Protein AF-A0AAU5GW10-F1 (afdb_monomer_lite)

Secondary structure (DSSP, 8-state):
-EEEE--TTSPPEEEETTT----HHHHHHHHHHHSS-HHHHT-HIIIIIS--HHHHHHHHHHHHHTT-TT--GGG----GGGEEEEB-HHHHHHHHHHHHHHHHTTSS-HHHHHHHHHHHHHHB-HHHHHHHHHHHT-TTS-SSSSSSS------------PPPP------------------

Foldseek 3Di:
DKKWFAPPPDDIDIDDPVPDDDDPVLQVVLCVQLVDHSCLLPDCCDCQPVNDVSSQLSVVQRVVCVVVVPDDSVNSDGDSVRIADADALVVLVVQLVVLVVCCVVVVDDPVRSVVSNVVNVVRHDVVRVVVVVCVVVDDPPPPPDPPDDDDDDDDDDDDDDDDDDDDDDDDDDDDDDDDDDDD

pLDDT: mean 82.42, std 19.94, range [34.09, 97.56]

Structure (mmCIF, N/CA/C/O backbone):
data_AF-A0AAU5GW10-F1
#
_entry.id   AF-A0AAU5GW10-F1
#
loop_
_atom_site.group_PDB
_atom_site.id
_atom_site.type_symbol
_atom_site.label_atom_id
_atom_site.label_alt_id
_atom_site.label_comp_id
_atom_site.label_asym_id
_atom_site.label_entity_id
_atom_site.label_seq_id
_atom_site.pdbx_PDB_ins_code
_atom_site.Cartn_x
_atom_site.Cartn_y
_atom_site.Cartn_z
_atom_site.occupancy
_atom_site.B_iso_or_equiv
_atom_site.auth_seq_id
_atom_site.auth_comp_id
_atom_site.auth_asym_id
_atom_site.auth_atom_id
_atom_site.pdbx_PDB_model_num
ATOM 1 N N . MET A 1 1 ? 2.078 4.389 -1.774 1.00 94.38 1 MET A N 1
ATOM 2 C CA . MET A 1 1 ? 0.849 3.643 -2.144 1.00 94.38 1 MET A CA 1
ATOM 3 C C . MET A 1 1 ? -0.378 4.394 -1.661 1.00 94.38 1 MET A C 1
ATOM 5 O O . MET A 1 1 ? -0.292 5.083 -0.650 1.00 94.38 1 MET A O 1
ATOM 9 N N . ILE A 1 2 ? -1.517 4.213 -2.325 1.00 96.06 2 ILE A N 1
ATOM 10 C CA . ILE A 1 2 ? -2.797 4.825 -1.961 1.00 96.06 2 ILE A CA 1
ATOM 11 C C . ILE A 1 2 ? -3.750 3.750 -1.439 1.00 96.06 2 ILE A C 1
ATOM 13 O O . ILE A 1 2 ? -4.024 2.786 -2.149 1.00 96.06 2 ILE A O 1
ATOM 17 N N . PHE A 1 3 ? -4.282 3.929 -0.229 1.00 96.44 3 PHE A N 1
ATOM 18 C CA . PHE A 1 3 ? -5.307 3.063 0.358 1.00 96.44 3 PHE A CA 1
ATOM 19 C C . PHE A 1 3 ? -6.668 3.761 0.302 1.00 96.44 3 PHE A C 1
ATOM 21 O O . PHE A 1 3 ? -6.790 4.903 0.745 1.00 96.44 3 PHE A O 1
ATOM 28 N N . THR A 1 4 ? -7.691 3.075 -0.202 1.00 96.62 4 THR A N 1
ATOM 29 C CA . THR A 1 4 ? -9.070 3.574 -0.273 1.00 96.62 4 THR A CA 1
ATOM 30 C C . THR A 1 4 ? -10.010 2.621 0.461 1.00 96.62 4 THR A C 1
ATOM 32 O O . THR A 1 4 ? -9.952 1.410 0.261 1.00 96.62 4 THR A O 1
ATOM 35 N N . TYR A 1 5 ? -10.878 3.175 1.307 1.00 96.81 5 TYR A N 1
ATOM 36 C CA . TYR A 1 5 ? -11.933 2.449 2.006 1.00 96.81 5 TYR A CA 1
ATOM 37 C C . TYR A 1 5 ? -13.304 3.044 1.684 1.00 96.81 5 TYR A C 1
ATOM 39 O O . TYR A 1 5 ? -13.579 4.200 2.010 1.00 96.81 5 TYR A O 1
ATOM 47 N N . SER A 1 6 ? -14.174 2.251 1.067 1.00 95.50 6 SER A N 1
ATOM 48 C CA . SER A 1 6 ? -15.499 2.670 0.598 1.00 95.50 6 SER A CA 1
ATOM 49 C C . SER A 1 6 ? -16.600 1.886 1.300 1.00 95.50 6 SER A C 1
ATOM 51 O O . SER A 1 6 ? -17.229 1.011 0.710 1.00 95.50 6 SER A O 1
ATOM 53 N N . ARG A 1 7 ? -16.840 2.206 2.575 1.00 93.25 7 ARG A N 1
ATOM 54 C CA . ARG A 1 7 ? -17.941 1.613 3.342 1.00 93.25 7 ARG A CA 1
ATOM 55 C C . ARG A 1 7 ? -19.283 1.926 2.681 1.00 93.25 7 ARG A C 1
ATOM 57 O O . ARG A 1 7 ? -19.555 3.081 2.354 1.00 93.25 7 ARG A O 1
ATOM 64 N N . GLN A 1 8 ? -20.152 0.924 2.559 1.00 89.94 8 GLN A N 1
ATOM 65 C CA . GLN A 1 8 ? -21.481 1.120 1.977 1.00 89.94 8 GLN A CA 1
ATOM 66 C C . GLN A 1 8 ? -22.250 2.278 2.648 1.00 89.94 8 GLN A C 1
ATOM 68 O O . GLN A 1 8 ? -22.439 2.299 3.866 1.00 89.94 8 GLN A O 1
ATOM 73 N N . GLY A 1 9 ? -22.712 3.233 1.834 1.00 88.44 9 GLY A N 1
ATOM 74 C CA . GLY A 1 9 ? -23.513 4.376 2.286 1.00 88.44 9 GLY A CA 1
ATOM 75 C C . GLY A 1 9 ? -22.724 5.509 2.954 1.00 88.44 9 GLY A C 1
ATOM 76 O O . GLY A 1 9 ? -23.345 6.429 3.480 1.00 88.44 9 GLY A O 1
ATOM 77 N N . ALA A 1 10 ? -21.390 5.460 2.939 1.00 91.62 10 ALA A N 1
ATOM 78 C CA . ALA A 1 10 ? -20.523 6.534 3.416 1.00 91.62 10 ALA A CA 1
ATOM 79 C C . ALA A 1 10 ? -19.595 7.035 2.301 1.00 91.62 10 ALA A C 1
ATOM 81 O O . ALA A 1 10 ? -19.317 6.320 1.338 1.00 91.62 10 ALA A O 1
ATOM 82 N N . GLU A 1 11 ? -19.096 8.262 2.456 1.00 92.94 11 GLU A N 1
ATOM 83 C CA . GLU A 1 11 ? -18.082 8.810 1.554 1.00 92.94 11 GLU A CA 1
ATOM 84 C C . GLU A 1 11 ? -16.779 7.994 1.631 1.00 92.94 11 GLU A C 1
ATOM 86 O O . GLU A 1 11 ? -16.334 7.659 2.740 1.00 92.94 11 GLU A O 1
ATOM 91 N N . PRO A 1 12 ? -16.147 7.673 0.484 1.00 94.88 12 PRO A N 1
ATOM 92 C CA . PRO A 1 12 ? -14.868 6.983 0.454 1.00 94.88 12 PRO A CA 1
ATOM 93 C C . PRO A 1 12 ? -13.791 7.738 1.231 1.00 94.88 12 PRO A C 1
ATOM 95 O O . PRO A 1 12 ? -13.564 8.930 1.032 1.00 94.88 12 PRO A O 1
ATOM 98 N N . GLN A 1 13 ? -13.076 7.015 2.083 1.00 96.19 13 GLN A N 1
ATOM 99 C CA . GLN A 1 13 ? -11.904 7.532 2.774 1.00 96.19 13 GLN A CA 1
ATOM 100 C C . GLN A 1 13 ? -10.648 7.096 2.035 1.00 96.19 13 GLN A C 1
ATOM 102 O O . GLN A 1 13 ? -10.548 5.958 1.574 1.00 96.19 13 GLN A O 1
ATOM 107 N N . ARG A 1 14 ? -9.687 8.007 1.915 1.00 95.56 14 ARG A N 1
ATOM 108 C CA . ARG A 1 14 ? -8.488 7.811 1.109 1.00 95.56 14 ARG A CA 1
ATOM 109 C C . ARG A 1 14 ? -7.261 8.307 1.855 1.00 95.56 14 ARG A C 1
ATOM 111 O O . ARG A 1 14 ? -7.275 9.407 2.399 1.00 95.56 14 ARG A O 1
ATOM 118 N N . TRP A 1 15 ? -6.195 7.513 1.826 1.00 96.31 15 TRP A N 1
ATOM 119 C CA . TRP A 1 15 ? -4.928 7.823 2.483 1.00 96.31 15 TRP A CA 1
ATOM 120 C C . TRP A 1 15 ? -3.743 7.549 1.561 1.00 96.31 15 TRP A C 1
ATOM 122 O O . TRP A 1 15 ? -3.676 6.491 0.931 1.00 96.31 15 TRP A O 1
ATOM 132 N N . ASP A 1 16 ? -2.779 8.469 1.533 1.00 94.94 16 ASP A N 1
ATOM 133 C CA . ASP A 1 16 ? -1.444 8.194 1.004 1.00 94.94 16 ASP A CA 1
ATOM 134 C C . ASP A 1 16 ? -0.580 7.583 2.112 1.00 94.94 16 ASP A C 1
ATOM 136 O O . ASP A 1 16 ? -0.214 8.246 3.085 1.00 94.94 16 ASP A O 1
ATOM 140 N N . LEU A 1 17 ? -0.246 6.299 1.974 1.00 94.19 17 LEU A N 1
ATOM 141 C CA . LEU A 1 17 ? 0.511 5.557 2.983 1.00 94.19 17 LEU A CA 1
ATOM 142 C C . LEU A 1 17 ? 1.950 6.069 3.155 1.00 94.19 17 LEU A C 1
ATOM 144 O O . LEU A 1 17 ? 2.566 5.771 4.175 1.00 94.19 17 LEU A O 1
ATOM 148 N N . SER A 1 18 ? 2.485 6.844 2.205 1.00 90.38 18 SER A N 1
ATOM 149 C CA . SER A 1 18 ? 3.806 7.475 2.338 1.00 90.38 18 SER A CA 1
ATOM 150 C C . SER A 1 18 ? 3.803 8.676 3.296 1.00 90.38 18 SER A C 1
ATOM 152 O O . SER A 1 18 ? 4.829 9.018 3.894 1.00 90.38 18 SER A O 1
ATOM 154 N N . GLU A 1 19 ? 2.636 9.285 3.508 1.00 92.12 19 GLU A N 1
ATOM 155 C CA . GLU A 1 19 ? 2.456 10.417 4.417 1.00 92.12 19 GLU A CA 1
ATOM 156 C C . GLU A 1 19 ? 2.066 9.968 5.831 1.00 92.12 19 GLU A C 1
ATOM 158 O O . GLU A 1 19 ? 2.293 10.685 6.810 1.00 92.12 19 GLU A O 1
ATOM 163 N N . VAL A 1 20 ? 1.538 8.750 5.968 1.00 93.00 20 VAL A N 1
ATOM 164 C CA . VAL A 1 20 ? 1.143 8.193 7.263 1.00 93.00 20 VAL A CA 1
ATOM 165 C C . VAL A 1 20 ? 2.375 7.920 8.130 1.00 93.00 20 VAL A C 1
ATOM 167 O O . VAL A 1 20 ? 3.399 7.399 7.690 1.00 93.00 20 VAL A O 1
ATOM 170 N N . ARG A 1 21 ? 2.276 8.285 9.410 1.00 92.94 21 ARG A N 1
ATOM 171 C CA . ARG A 1 21 ? 3.242 7.911 10.447 1.00 92.94 21 ARG A CA 1
ATOM 172 C C . ARG A 1 21 ? 2.622 6.822 11.309 1.00 92.94 21 ARG A C 1
ATOM 174 O O . ARG A 1 21 ? 1.663 7.091 12.032 1.00 92.94 21 ARG A O 1
ATOM 181 N N . PHE A 1 22 ? 3.170 5.618 11.195 1.00 94.44 22 PHE A N 1
ATOM 182 C CA . PHE A 1 22 ? 2.759 4.447 11.961 1.00 94.44 22 PHE A CA 1
ATOM 183 C C . PHE A 1 22 ? 3.527 4.382 13.278 1.00 94.44 22 PHE A C 1
ATOM 185 O O . PHE A 1 22 ? 4.741 4.596 13.305 1.00 94.44 22 PHE A O 1
ATOM 192 N N . LEU A 1 23 ? 2.821 4.099 14.369 1.00 95.06 23 LEU A N 1
ATOM 193 C CA . LEU A 1 23 ? 3.443 3.886 15.672 1.00 95.06 23 LEU A CA 1
ATOM 194 C C . LEU A 1 23 ? 3.969 2.449 15.774 1.00 95.06 23 LEU A C 1
ATOM 196 O O . LEU A 1 23 ? 3.378 1.520 15.226 1.00 95.06 23 LEU A O 1
ATOM 200 N N . SER A 1 24 ? 5.046 2.237 16.535 1.00 96.56 24 SER A N 1
ATOM 201 C CA . SER A 1 24 ? 5.601 0.891 16.751 1.00 96.56 24 SER A CA 1
ATOM 202 C C . SER A 1 24 ? 4.579 -0.069 17.366 1.00 96.56 24 SER A C 1
ATOM 204 O O . SER A 1 24 ? 4.447 -1.203 16.926 1.00 96.56 24 SER A O 1
ATOM 206 N N . SER A 1 25 ? 3.780 0.409 18.322 1.00 94.88 25 SER A N 1
ATOM 207 C CA . SER A 1 25 ? 2.732 -0.390 18.965 1.00 94.88 25 SER A CA 1
ATOM 208 C C . SER A 1 25 ? 1.601 -0.795 18.014 1.00 94.88 25 SER A C 1
ATOM 210 O O . SER A 1 25 ? 0.946 -1.815 18.229 1.00 94.88 25 SER A O 1
ATOM 212 N N . GLU A 1 26 ? 1.358 -0.010 16.965 1.00 94.69 26 GLU A N 1
ATOM 213 C CA . GLU A 1 26 ? 0.398 -0.341 15.912 1.00 94.69 26 GLU A CA 1
ATOM 214 C C . GLU A 1 26 ? 0.967 -1.418 14.990 1.00 94.69 26 GLU A C 1
ATOM 216 O O . GLU A 1 26 ? 0.281 -2.404 14.718 1.00 94.69 26 GLU A O 1
ATOM 221 N N . ALA A 1 27 ? 2.228 -1.257 14.582 1.00 95.44 27 ALA A N 1
ATOM 222 C CA . ALA A 1 27 ? 2.946 -2.238 13.780 1.00 95.44 27 ALA A CA 1
ATOM 223 C C . ALA A 1 27 ? 2.979 -3.608 14.475 1.00 95.44 27 ALA A C 1
ATOM 225 O O . ALA A 1 27 ? 2.460 -4.578 13.927 1.00 95.44 27 ALA A O 1
ATOM 226 N N . GLU A 1 28 ? 3.443 -3.669 15.726 1.00 96.38 28 GLU A N 1
ATOM 227 C CA . GLU A 1 28 ? 3.509 -4.909 16.515 1.00 96.38 28 GLU A CA 1
ATOM 228 C C . GLU A 1 28 ? 2.137 -5.581 16.698 1.00 96.38 28 GLU A C 1
ATOM 230 O O . GLU A 1 28 ? 2.022 -6.807 16.789 1.00 96.38 28 GLU A O 1
ATOM 235 N N . ALA A 1 29 ? 1.064 -4.791 16.814 1.00 94.00 29 ALA A N 1
ATOM 236 C CA . ALA A 1 29 ? -0.290 -5.326 16.923 1.00 94.00 29 ALA A CA 1
ATOM 237 C C . ALA A 1 29 ? -0.735 -5.997 15.617 1.00 94.00 29 ALA A C 1
ATOM 239 O O . ALA A 1 29 ? -1.343 -7.072 15.657 1.00 94.00 29 ALA A O 1
ATOM 240 N N . VAL A 1 30 ? -0.415 -5.388 14.473 1.00 95.38 30 VAL A N 1
ATOM 241 C CA . VAL A 1 30 ? -0.715 -5.958 13.159 1.00 95.38 30 VAL A CA 1
ATOM 242 C C . VAL A 1 30 ? 0.134 -7.196 12.903 1.00 95.38 30 VAL A C 1
ATOM 244 O O . VAL A 1 30 ? -0.454 -8.223 12.587 1.00 95.38 30 VAL A O 1
ATOM 247 N N . GLU A 1 31 ? 1.448 -7.157 13.132 1.00 96.62 31 GLU A N 1
ATOM 248 C CA . GLU A 1 31 ? 2.347 -8.310 12.943 1.00 96.62 31 GLU A CA 1
ATOM 249 C C . GLU A 1 31 ? 1.866 -9.545 13.712 1.00 96.62 31 GLU A C 1
ATOM 251 O O . GLU A 1 31 ? 1.729 -10.633 13.154 1.00 96.62 31 GLU A O 1
ATOM 256 N N . ARG A 1 32 ? 1.504 -9.373 14.991 1.00 95.44 32 ARG A N 1
ATOM 257 C CA . ARG A 1 32 ? 0.977 -10.468 15.822 1.00 95.44 32 ARG A CA 1
ATOM 258 C C . ARG A 1 32 ? -0.314 -11.067 15.265 1.00 95.44 32 ARG A C 1
ATOM 260 O O . ARG A 1 32 ? -0.596 -12.237 15.504 1.00 95.44 32 ARG A O 1
ATOM 267 N N . THR A 1 33 ? -1.114 -10.263 14.573 1.00 92.69 33 THR A N 1
ATOM 268 C CA . THR A 1 33 ? -2.425 -10.680 14.067 1.00 92.69 33 THR A CA 1
ATOM 269 C C . THR A 1 33 ? -2.343 -11.272 12.662 1.00 92.69 33 THR A C 1
ATOM 271 O O . THR A 1 33 ? -3.086 -12.195 12.340 1.00 92.69 33 THR A O 1
ATOM 274 N N . THR A 1 34 ? -1.454 -10.751 11.818 1.00 91.12 34 THR A N 1
ATOM 275 C CA . THR A 1 34 ? -1.275 -11.200 10.433 1.00 91.12 34 THR A CA 1
ATOM 276 C C . THR A 1 34 ? -0.267 -12.337 10.310 1.00 91.12 34 THR A C 1
ATOM 278 O O . THR A 1 34 ? -0.346 -13.095 9.346 1.00 91.12 34 THR A O 1
ATOM 281 N N . GLY A 1 35 ? 0.669 -12.452 11.257 1.00 93.75 35 GLY A N 1
ATOM 282 C CA . GLY A 1 35 ? 1.822 -13.349 11.173 1.00 93.75 35 GLY A CA 1
ATOM 283 C C . GLY A 1 35 ? 2.888 -12.897 10.170 1.00 93.75 35 GLY A C 1
ATOM 284 O O . GLY A 1 35 ? 3.790 -13.674 9.877 1.00 93.75 35 GLY A O 1
ATOM 285 N N . LEU A 1 36 ? 2.769 -11.680 9.630 1.00 94.50 36 LEU A N 1
ATOM 286 C CA . LEU A 1 36 ? 3.715 -11.078 8.688 1.00 94.50 36 LEU A CA 1
ATOM 287 C C . LEU A 1 36 ? 4.594 -10.068 9.416 1.00 94.50 36 LEU A C 1
ATOM 289 O O . LEU A 1 36 ? 4.108 -9.395 10.326 1.00 94.50 36 LEU A O 1
ATOM 293 N N . GLU A 1 37 ? 5.835 -9.897 8.970 1.00 96.00 37 GLU A N 1
ATOM 294 C CA . GLU A 1 37 ? 6.658 -8.782 9.442 1.00 96.00 37 GLU A CA 1
ATOM 295 C C . GLU A 1 37 ? 6.097 -7.448 8.926 1.00 96.00 37 GLU A C 1
ATOM 297 O O . GLU A 1 37 ? 5.502 -7.360 7.847 1.00 96.00 37 GLU A O 1
ATOM 302 N N . TRP A 1 38 ? 6.300 -6.363 9.671 1.00 94.56 38 TRP A N 1
ATOM 303 C CA . TRP A 1 38 ? 5.732 -5.055 9.350 1.00 94.56 38 TRP A CA 1
ATOM 304 C C . TRP A 1 38 ? 6.181 -4.542 7.978 1.00 94.56 38 TRP A C 1
ATOM 306 O O . TRP A 1 38 ? 5.388 -3.969 7.225 1.00 94.56 38 TRP A O 1
ATOM 316 N N . GLY A 1 39 ? 7.442 -4.803 7.620 1.00 93.38 39 GLY A N 1
ATOM 317 C CA . GLY A 1 39 ? 7.969 -4.498 6.292 1.00 93.38 39 GLY A CA 1
ATOM 318 C C . GLY A 1 39 ? 7.211 -5.224 5.178 1.00 93.38 39 GLY A C 1
ATOM 319 O O . GLY A 1 39 ? 6.952 -4.633 4.132 1.00 93.38 39 GLY A O 1
ATOM 320 N N . GLU A 1 40 ? 6.785 -6.467 5.413 1.00 93.06 40 GLU A N 1
ATOM 321 C CA . GLU A 1 40 ? 5.991 -7.243 4.458 1.00 93.06 40 GLU A CA 1
ATOM 322 C C . GLU A 1 40 ? 4.552 -6.736 4.368 1.00 93.06 40 GLU A C 1
ATOM 324 O O . GLU A 1 40 ? 3.988 -6.702 3.275 1.00 93.06 40 GLU A O 1
ATOM 329 N N . VAL A 1 41 ? 3.960 -6.305 5.488 1.00 92.31 41 VAL A N 1
ATOM 330 C CA . VAL A 1 41 ? 2.611 -5.713 5.524 1.00 92.31 41 VAL A CA 1
ATOM 331 C C . VAL A 1 41 ? 2.539 -4.458 4.658 1.00 92.31 41 VAL A C 1
ATOM 333 O O . VAL A 1 41 ? 1.571 -4.284 3.922 1.00 92.31 41 VAL A O 1
ATOM 336 N N . LEU A 1 42 ? 3.559 -3.598 4.721 1.00 91.75 42 LEU A N 1
ATOM 337 C CA . LEU A 1 42 ? 3.648 -2.376 3.917 1.00 91.75 42 LEU A CA 1
ATOM 338 C C . LEU A 1 42 ? 4.221 -2.601 2.514 1.00 91.75 42 LEU A C 1
ATOM 340 O O . LEU A 1 42 ? 4.379 -1.645 1.757 1.00 91.75 42 LEU A O 1
ATOM 344 N N . HIS A 1 43 ? 4.543 -3.834 2.136 1.00 92.56 43 HIS A N 1
ATOM 345 C CA . HIS A 1 43 ? 5.097 -4.095 0.820 1.00 92.56 43 HIS A CA 1
ATOM 346 C C . HIS A 1 43 ? 3.997 -4.067 -0.249 1.00 92.56 43 HIS A C 1
ATOM 348 O O . HIS A 1 43 ? 2.955 -4.716 -0.113 1.00 92.56 43 HIS A O 1
ATOM 354 N N . TRP A 1 44 ? 4.245 -3.382 -1.369 1.00 87.00 44 TRP A N 1
ATOM 355 C CA . TRP A 1 44 ? 3.261 -3.253 -2.450 1.00 87.00 44 TRP A CA 1
ATOM 356 C C . TRP A 1 44 ? 2.814 -4.612 -2.997 1.00 87.00 44 TRP A C 1
ATOM 358 O O . TRP A 1 44 ? 1.628 -4.811 -3.241 1.00 87.00 44 TRP A O 1
ATOM 368 N N . ARG A 1 45 ? 3.726 -5.592 -3.103 1.00 86.38 45 ARG A N 1
ATOM 369 C CA . ARG A 1 45 ? 3.360 -6.957 -3.525 1.00 86.38 45 ARG A CA 1
ATOM 370 C C . ARG A 1 45 ? 2.343 -7.614 -2.591 1.00 86.38 45 ARG A C 1
ATOM 372 O O . ARG A 1 45 ? 1.505 -8.381 -3.043 1.00 86.38 45 ARG A O 1
ATOM 379 N N . THR A 1 46 ? 2.401 -7.328 -1.295 1.00 87.56 46 THR A N 1
ATOM 380 C CA . THR A 1 46 ? 1.476 -7.904 -0.310 1.00 87.56 46 THR A CA 1
ATOM 381 C C . THR A 1 46 ? 0.100 -7.254 -0.399 1.00 87.56 46 THR A C 1
ATOM 383 O O . THR A 1 46 ? -0.918 -7.934 -0.268 1.00 87.56 46 THR A O 1
ATOM 386 N N . LEU A 1 47 ? 0.056 -5.940 -0.628 1.00 88.31 47 LEU A N 1
ATOM 387 C CA . LEU A 1 47 ? -1.187 -5.173 -0.598 1.00 88.31 47 LEU A CA 1
ATOM 388 C C . LEU A 1 47 ? -1.882 -5.068 -1.951 1.00 88.31 47 LEU A C 1
ATOM 390 O O . LEU A 1 47 ? -3.108 -5.074 -1.973 1.00 88.31 47 LEU A O 1
ATOM 394 N N . VAL A 1 48 ? -1.134 -4.962 -3.046 1.00 86.62 48 VAL A N 1
ATOM 395 C CA . VAL A 1 48 ? -1.646 -4.671 -4.394 1.00 86.62 48 VAL A CA 1
ATOM 396 C C . VAL A 1 48 ? -1.677 -5.933 -5.255 1.00 86.62 48 VAL A C 1
ATOM 398 O O . VAL A 1 48 ? -2.729 -6.256 -5.786 1.00 86.62 48 VAL A O 1
ATOM 401 N N . ASP A 1 49 ? -0.566 -6.669 -5.336 1.00 79.31 49 ASP A N 1
ATOM 402 C CA . ASP A 1 49 ? -0.408 -7.828 -6.235 1.00 79.31 49 ASP A CA 1
ATOM 403 C C . ASP A 1 49 ? -1.056 -9.108 -5.671 1.00 79.31 49 ASP A C 1
ATOM 405 O O . ASP A 1 49 ? -2.056 -9.603 -6.180 1.00 79.31 49 ASP A O 1
ATOM 409 N N . LYS A 1 50 ? -0.557 -9.610 -4.535 1.00 79.81 50 LYS A N 1
ATOM 410 C CA . LYS A 1 50 ? -1.063 -10.844 -3.906 1.00 79.81 50 LYS A CA 1
ATOM 411 C C . LYS A 1 50 ? -2.367 -10.658 -3.133 1.00 79.81 50 LYS A C 1
ATOM 413 O O . LYS A 1 50 ? -3.006 -11.646 -2.786 1.00 79.81 50 LYS A O 1
ATOM 418 N N . VAL A 1 51 ? -2.726 -9.411 -2.826 1.00 84.19 51 VAL A N 1
ATOM 419 C CA . VAL A 1 51 ? -3.940 -9.019 -2.092 1.00 84.19 51 VAL A CA 1
ATOM 420 C C . VAL A 1 51 ? -4.126 -9.811 -0.790 1.00 84.19 51 VAL A C 1
ATOM 422 O O . VAL A 1 51 ? -5.035 -10.625 -0.660 1.00 84.19 51 VAL A O 1
ATOM 425 N N . SER A 1 52 ? -3.285 -9.563 0.218 1.00 92.50 52 SER A N 1
ATOM 426 C CA . SER A 1 52 ? -3.472 -10.151 1.553 1.00 92.50 52 SER A CA 1
ATOM 427 C C . SER A 1 52 ? -4.631 -9.470 2.307 1.00 92.50 52 SER A C 1
ATOM 429 O O . SER A 1 52 ? -4.502 -8.298 2.689 1.00 92.50 52 SER A O 1
ATOM 431 N N . PRO A 1 53 ? -5.757 -10.166 2.587 1.00 93.19 53 PRO A N 1
ATOM 432 C CA . PRO A 1 53 ? -6.900 -9.556 3.270 1.00 93.19 53 PRO A CA 1
ATOM 433 C C . PRO A 1 53 ? -6.572 -9.145 4.707 1.00 93.19 53 PRO A C 1
ATOM 435 O O . PRO A 1 53 ? -7.030 -8.106 5.179 1.00 93.19 53 PRO A O 1
ATOM 438 N N . THR A 1 54 ? -5.749 -9.934 5.403 1.00 94.19 54 THR A N 1
ATOM 439 C CA . THR A 1 54 ? -5.355 -9.673 6.793 1.00 94.19 54 THR A CA 1
ATOM 440 C C . THR A 1 54 ? -4.427 -8.463 6.896 1.00 94.19 54 THR A C 1
ATOM 442 O O . THR A 1 54 ? -4.592 -7.656 7.813 1.00 94.19 54 THR A O 1
ATOM 445 N N . ALA A 1 55 ? -3.520 -8.277 5.930 1.00 95.38 55 ALA A N 1
ATOM 446 C CA . ALA A 1 55 ? -2.675 -7.086 5.844 1.00 95.38 55 ALA A CA 1
ATOM 447 C C . ALA A 1 55 ? -3.508 -5.825 5.555 1.00 95.38 55 ALA A C 1
ATOM 449 O O . ALA A 1 55 ? -3.383 -4.833 6.275 1.00 95.38 55 ALA A O 1
ATOM 450 N N . ARG A 1 56 ? -4.424 -5.880 4.571 1.00 96.19 56 ARG A N 1
ATOM 451 C CA . ARG A 1 56 ? -5.331 -4.758 4.257 1.00 96.19 56 ARG A CA 1
ATOM 452 C C . ARG A 1 56 ? -6.223 -4.391 5.447 1.00 96.19 56 ARG A C 1
ATOM 454 O O . ARG A 1 56 ? -6.308 -3.218 5.799 1.00 96.19 56 ARG A O 1
ATOM 461 N N . ARG A 1 57 ? -6.816 -5.385 6.119 1.00 96.50 57 ARG A N 1
ATOM 462 C CA . ARG A 1 57 ? -7.610 -5.188 7.345 1.00 96.50 57 ARG A CA 1
ATOM 463 C C . ARG A 1 57 ? -6.781 -4.564 8.466 1.00 96.50 57 ARG A C 1
ATOM 465 O O . ARG A 1 57 ? -7.264 -3.668 9.152 1.00 96.50 57 ARG A O 1
ATOM 472 N N . GLY A 1 58 ? -5.545 -5.028 8.659 1.00 96.00 58 GLY A N 1
ATOM 473 C CA . GLY A 1 58 ? -4.649 -4.483 9.678 1.00 96.00 58 GLY A CA 1
ATOM 474 C C . GLY A 1 58 ? -4.311 -3.019 9.445 1.00 96.00 58 GLY A C 1
ATOM 475 O O . GLY A 1 58 ? -4.409 -2.220 10.376 1.00 96.00 58 GLY A O 1
ATOM 476 N N . LEU A 1 59 ? -4.017 -2.648 8.200 1.00 96.50 59 LEU A N 1
ATOM 477 C CA . LEU A 1 59 ? -3.810 -1.250 7.834 1.00 96.50 59 LEU A CA 1
ATOM 478 C C . LEU A 1 59 ? -5.073 -0.419 8.020 1.00 96.50 59 LEU A C 1
ATOM 480 O O . LEU A 1 59 ? -5.004 0.636 8.646 1.00 96.50 59 LEU A O 1
ATOM 484 N N . LEU A 1 60 ? -6.227 -0.904 7.555 1.00 97.06 60 LEU A N 1
ATOM 485 C CA . LEU A 1 60 ? -7.486 -0.190 7.745 1.00 97.06 60 LEU A CA 1
ATOM 486 C C . LEU A 1 60 ? -7.779 0.047 9.229 1.00 97.06 60 LEU A C 1
ATOM 488 O O . LEU A 1 60 ? -8.171 1.148 9.604 1.00 97.06 60 LEU A O 1
ATOM 492 N N . TRP A 1 61 ? -7.560 -0.957 10.083 1.00 97.31 61 TRP A N 1
ATOM 493 C CA . TRP A 1 61 ? -7.740 -0.802 11.525 1.00 97.31 61 TRP A CA 1
ATOM 494 C C . TRP A 1 61 ? -6.869 0.324 12.087 1.00 97.31 61 TRP A C 1
ATOM 496 O O . TRP A 1 61 ? -7.390 1.156 12.827 1.00 97.31 61 TRP A O 1
ATOM 506 N N . ILE A 1 62 ? -5.586 0.401 11.712 1.00 96.50 62 ILE A N 1
ATOM 507 C CA . ILE A 1 62 ? -4.713 1.502 12.144 1.00 96.50 62 ILE A CA 1
ATOM 508 C C . ILE A 1 62 ? -5.268 2.848 11.663 1.00 96.50 62 ILE A C 1
ATOM 510 O O . ILE A 1 62 ? -5.384 3.781 12.455 1.00 96.50 62 ILE A O 1
ATOM 514 N N . LEU A 1 63 ? -5.645 2.945 10.385 1.00 96.69 63 LEU A N 1
ATOM 515 C CA . LEU A 1 63 ? -6.136 4.187 9.781 1.00 96.69 63 LEU A CA 1
ATOM 516 C C . LEU A 1 63 ? -7.424 4.685 10.454 1.00 96.69 63 LEU A C 1
ATOM 518 O O . LEU A 1 63 ? -7.510 5.863 10.805 1.00 96.69 63 LEU A O 1
ATOM 522 N N . LEU A 1 64 ? -8.386 3.794 10.711 1.00 96.00 64 LEU A N 1
ATOM 523 C CA . LEU A 1 64 ? -9.644 4.124 11.392 1.00 96.00 64 LEU A CA 1
ATOM 524 C C . LEU A 1 64 ? -9.447 4.428 12.880 1.00 96.00 64 LEU A C 1
ATOM 526 O O . LEU A 1 64 ? -10.132 5.286 13.433 1.00 96.00 64 LEU A O 1
ATOM 530 N N . LYS A 1 65 ? -8.484 3.782 13.543 1.00 94.94 65 LYS A N 1
ATOM 531 C CA . LYS A 1 65 ? -8.217 4.014 14.968 1.00 94.94 65 LYS A CA 1
ATOM 532 C C . LYS A 1 65 ? -7.746 5.443 15.265 1.00 94.94 65 LYS A C 1
ATOM 534 O O . LYS A 1 65 ? -7.851 5.916 16.394 1.00 94.94 65 LYS A O 1
ATOM 539 N N . ARG A 1 66 ? -7.249 6.166 14.259 1.00 92.12 66 ARG A N 1
ATOM 540 C CA . ARG A 1 66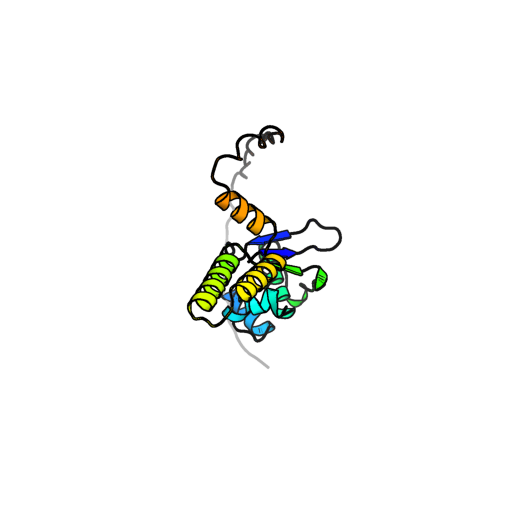 ? -6.857 7.577 14.405 1.00 92.12 66 ARG A CA 1
ATOM 541 C C . ARG A 1 66 ? -8.054 8.494 14.648 1.00 92.12 66 ARG A C 1
ATOM 543 O O . ARG A 1 66 ? -7.905 9.488 15.353 1.00 92.12 66 ARG A O 1
ATOM 550 N N . SER A 1 67 ? -9.211 8.177 14.069 1.00 92.00 67 SER A N 1
ATOM 551 C CA . SER A 1 67 ? -10.465 8.901 14.302 1.00 92.00 67 SER A CA 1
ATOM 552 C C . SER A 1 67 ? -11.300 8.275 15.420 1.00 92.00 67 SER A C 1
ATOM 554 O O . SER A 1 67 ? -11.982 9.004 16.134 1.00 92.00 67 SER A O 1
ATOM 556 N N . ASP A 1 68 ? -11.195 6.960 15.628 1.00 94.38 68 ASP A N 1
ATOM 557 C CA . ASP A 1 68 ? -11.795 6.247 16.760 1.00 94.38 68 ASP A CA 1
ATOM 558 C C . ASP A 1 68 ? -10.739 5.458 17.561 1.00 94.38 68 ASP A C 1
ATOM 560 O O . ASP A 1 68 ? -10.534 4.260 17.333 1.00 94.38 68 ASP A O 1
ATOM 564 N N . PRO A 1 69 ? -10.084 6.086 18.557 1.00 94.75 69 PRO A N 1
ATOM 565 C CA . PRO A 1 69 ? -9.058 5.429 19.370 1.00 94.75 69 PRO A CA 1
ATOM 566 C C . PRO A 1 69 ? -9.555 4.214 20.164 1.00 94.75 69 PRO A C 1
ATOM 568 O O . PRO A 1 69 ? -8.742 3.412 20.635 1.00 94.75 69 PRO A O 1
ATOM 571 N N . THR A 1 70 ? -10.875 4.071 20.332 1.00 95.19 70 THR A N 1
ATOM 572 C CA . THR A 1 70 ? -11.489 2.956 21.062 1.00 95.19 70 THR A CA 1
ATOM 573 C C . THR A 1 70 ? -11.732 1.726 20.185 1.00 95.19 70 THR A C 1
ATOM 575 O O . THR A 1 70 ? -11.987 0.639 20.718 1.00 95.19 70 THR A O 1
ATOM 578 N N . LEU A 1 71 ? -11.565 1.858 18.861 1.00 95.62 71 LEU A N 1
ATOM 579 C CA . LEU A 1 71 ? -11.772 0.792 17.889 1.00 95.62 71 LEU A CA 1
ATOM 580 C C . LEU A 1 71 ? -10.846 -0.405 18.146 1.00 95.62 71 LEU A C 1
ATOM 582 O O . LEU A 1 71 ? -9.614 -0.344 18.040 1.00 95.62 71 LEU A O 1
ATOM 586 N N . ARG A 1 72 ? -11.460 -1.551 18.440 1.00 94.62 72 ARG A N 1
ATOM 587 C CA . ARG A 1 72 ? -10.764 -2.833 18.588 1.00 94.62 72 ARG A CA 1
ATOM 588 C C . ARG A 1 72 ? -10.571 -3.495 17.227 1.00 94.62 72 ARG A C 1
ATOM 590 O O . ARG A 1 72 ? -11.454 -3.435 16.379 1.00 94.62 72 ARG A O 1
ATOM 597 N N . TYR A 1 73 ? -9.453 -4.201 17.052 1.00 93.81 73 TYR A N 1
ATOM 598 C CA . TYR A 1 73 ? -9.153 -4.920 15.807 1.00 93.81 73 TYR A CA 1
ATOM 599 C C . TYR A 1 73 ? -10.259 -5.917 15.423 1.00 93.81 73 TYR A C 1
ATOM 601 O O . TYR A 1 73 ? -10.672 -5.992 14.266 1.00 93.81 73 TYR A O 1
ATOM 609 N N . SER A 1 74 ? -10.790 -6.648 16.408 1.00 93.75 74 SER A N 1
ATOM 610 C CA . SER A 1 74 ? -11.875 -7.615 16.205 1.00 93.75 74 SER A CA 1
ATOM 611 C C . SER A 1 74 ? -13.174 -6.983 15.697 1.00 93.75 74 SER A C 1
ATOM 613 O O . SER A 1 74 ? -13.951 -7.672 15.050 1.00 93.75 74 SER A O 1
ATOM 615 N N . ALA A 1 75 ? -13.393 -5.690 15.950 1.00 94.94 75 ALA A N 1
ATOM 616 C CA . ALA A 1 75 ? -14.550 -4.943 15.461 1.00 94.94 75 ALA A CA 1
ATOM 617 C C . ALA A 1 75 ? -14.327 -4.323 14.066 1.00 94.94 75 ALA A C 1
ATOM 619 O O . ALA A 1 75 ? -15.280 -3.864 13.443 1.00 94.94 75 ALA A O 1
ATOM 620 N N . CYS A 1 76 ? -13.087 -4.298 13.568 1.00 94.94 76 CYS A N 1
ATOM 621 C CA . CYS A 1 76 ? -12.763 -3.839 12.220 1.00 94.94 76 CYS A CA 1
ATOM 622 C C . CYS A 1 76 ? -12.888 -5.011 11.243 1.00 94.94 76 CYS A C 1
ATOM 624 O O . CYS A 1 76 ? -11.913 -5.726 11.039 1.00 94.94 76 CYS A O 1
ATOM 626 N N . ASP A 1 77 ? -14.077 -5.235 10.685 1.00 94.50 77 ASP A N 1
ATOM 627 C CA . ASP A 1 77 ? -14.366 -6.346 9.765 1.00 94.50 77 ASP A CA 1
ATOM 628 C C . ASP A 1 77 ? -14.982 -5.829 8.450 1.00 94.50 77 ASP A C 1
ATOM 630 O O . ASP A 1 77 ? -16.186 -5.960 8.231 1.00 94.50 77 ASP A O 1
ATOM 634 N N . PRO A 1 78 ? -14.190 -5.141 7.606 1.00 94.94 78 PRO A N 1
ATOM 635 C CA . PRO A 1 78 ? -14.673 -4.600 6.337 1.00 94.94 78 PRO A CA 1
ATOM 636 C C . PRO A 1 7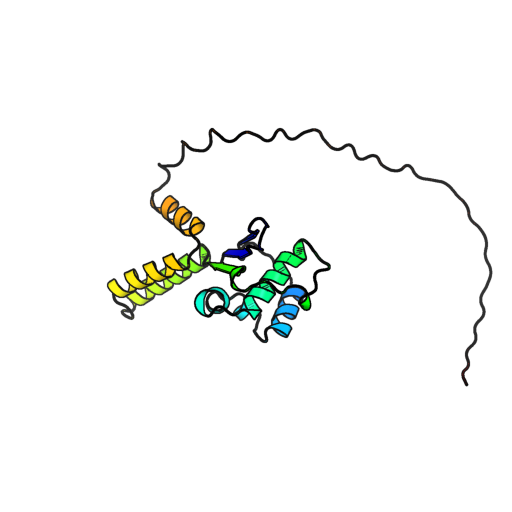8 ? -14.942 -5.720 5.328 1.00 94.94 78 PRO A C 1
ATOM 638 O O . PRO A 1 78 ? -14.280 -6.763 5.336 1.00 94.94 78 PRO A O 1
ATOM 641 N N . VAL A 1 79 ? -15.841 -5.472 4.376 1.00 94.50 79 VAL A N 1
ATOM 642 C CA . VAL A 1 79 ? -15.952 -6.350 3.207 1.00 94.50 79 VAL A CA 1
ATOM 643 C C . VAL A 1 79 ? -14.695 -6.166 2.355 1.00 94.50 79 VAL A C 1
ATOM 645 O O . VAL A 1 79 ? -14.236 -5.046 2.146 1.00 94.50 79 VAL A O 1
ATOM 648 N N . LEU A 1 80 ? -14.125 -7.253 1.822 1.00 90.81 80 LEU A N 1
ATOM 649 C CA . LEU A 1 80 ? -12.880 -7.179 1.044 1.00 90.81 80 LEU A CA 1
ATOM 650 C C . LEU A 1 80 ? -12.973 -6.187 -0.129 1.00 90.81 80 LEU A C 1
ATOM 652 O O . LEU A 1 80 ? -12.027 -5.447 -0.378 1.00 90.81 80 LEU A O 1
ATOM 656 N N . ALA A 1 81 ? -14.127 -6.143 -0.802 1.00 93.06 81 ALA A N 1
ATOM 657 C CA . ALA A 1 81 ? -14.397 -5.234 -1.915 1.00 93.06 81 ALA A CA 1
ATOM 658 C C . ALA A 1 81 ? -14.497 -3.750 -1.508 1.00 93.06 81 ALA A C 1
ATOM 660 O O . ALA A 1 81 ? -14.444 -2.885 -2.375 1.00 93.06 81 ALA A O 1
ATOM 661 N N . GLU A 1 82 ? -14.631 -3.440 -0.215 1.00 95.06 82 GLU A N 1
ATOM 662 C CA . GLU A 1 82 ? -14.606 -2.060 0.284 1.00 95.06 82 GLU A CA 1
ATOM 663 C C . GLU A 1 82 ? -13.174 -1.533 0.438 1.00 95.06 82 GLU A C 1
ATOM 665 O O . GLU A 1 82 ? -13.002 -0.335 0.637 1.00 95.06 82 GLU A O 1
ATOM 670 N N . MET A 1 83 ? -12.153 -2.398 0.368 1.00 95.56 83 MET A N 1
ATOM 671 C CA . MET A 1 83 ? -10.745 -2.029 0.514 1.00 95.56 83 MET A CA 1
ATOM 672 C C . MET A 1 83 ? -10.010 -2.134 -0.820 1.00 95.56 83 MET A C 1
ATOM 674 O O . MET A 1 83 ? -9.778 -3.237 -1.322 1.00 95.56 83 MET A O 1
ATOM 678 N N . ASP A 1 84 ? -9.539 -1.002 -1.330 1.00 94.69 84 ASP A N 1
ATOM 679 C CA . ASP A 1 84 ? -8.696 -0.942 -2.521 1.00 94.69 84 ASP A CA 1
ATOM 680 C C . ASP A 1 84 ? -7.328 -0.340 -2.197 1.00 94.69 84 ASP A C 1
ATOM 682 O O . ASP A 1 84 ? -7.208 0.582 -1.386 1.00 94.69 84 ASP A O 1
ATOM 686 N N . VAL A 1 85 ? -6.281 -0.870 -2.828 1.00 96.00 85 VAL A N 1
ATOM 687 C CA . VAL A 1 85 ? -4.917 -0.359 -2.676 1.00 96.00 85 VAL A CA 1
ATOM 688 C C . VAL A 1 85 ? -4.284 -0.259 -4.047 1.00 96.00 85 VAL A C 1
ATOM 690 O O . VAL A 1 85 ? -4.206 -1.251 -4.767 1.00 96.00 85 VAL A O 1
ATOM 693 N N . LYS A 1 86 ? -3.794 0.933 -4.378 1.00 96.00 86 LYS A N 1
ATOM 694 C CA . LYS A 1 86 ? -3.138 1.225 -5.651 1.00 96.00 86 LYS A CA 1
ATOM 695 C C . LYS A 1 86 ? -1.721 1.736 -5.450 1.00 96.00 86 LYS A C 1
ATOM 697 O O . LYS A 1 86 ? -1.376 2.271 -4.388 1.00 96.00 86 LYS A O 1
ATOM 702 N N . LEU A 1 87 ? -0.890 1.589 -6.478 1.00 96.12 87 LEU A N 1
ATOM 703 C CA . LEU A 1 87 ? 0.463 2.140 -6.459 1.00 96.12 87 LEU A CA 1
ATOM 704 C C . LEU A 1 87 ? 0.418 3.670 -6.374 1.00 96.12 87 LEU A C 1
ATOM 706 O O . LEU A 1 87 ? -0.424 4.323 -6.997 1.00 96.12 87 LEU A O 1
ATOM 710 N N . GLY A 1 88 ? 1.317 4.222 -5.558 1.00 94.81 88 GLY A N 1
ATOM 711 C CA . GLY A 1 88 ? 1.543 5.657 -5.449 1.00 94.81 88 GLY A CA 1
ATOM 712 C C . GLY A 1 88 ? 2.651 6.119 -6.396 1.00 94.81 88 GLY A C 1
ATOM 713 O O . GLY A 1 88 ? 3.235 5.324 -7.132 1.00 94.81 88 GLY A O 1
ATOM 714 N N . ALA A 1 89 ? 2.981 7.411 -6.342 1.00 92.50 89 ALA A N 1
ATOM 715 C CA . ALA A 1 89 ? 4.026 7.991 -7.188 1.00 92.50 89 ALA A CA 1
ATOM 716 C C . ALA A 1 89 ? 5.404 7.355 -6.947 1.00 92.50 89 ALA A C 1
ATOM 718 O O . ALA A 1 89 ? 6.133 7.081 -7.898 1.00 92.50 89 ALA A O 1
ATOM 719 N N . LYS A 1 90 ? 5.738 7.086 -5.677 1.00 91.31 90 LYS A N 1
ATOM 720 C CA . LYS A 1 90 ? 7.014 6.474 -5.295 1.00 91.31 90 LYS A CA 1
ATOM 721 C C . LYS A 1 90 ? 7.158 5.065 -5.870 1.00 91.31 90 LYS A C 1
ATOM 723 O O . LYS A 1 90 ? 8.145 4.791 -6.541 1.00 91.31 90 LYS A O 1
ATOM 728 N N . GLU A 1 91 ? 6.177 4.192 -5.637 1.00 93.38 91 GLU A N 1
ATOM 729 C CA . GLU A 1 91 ? 6.268 2.800 -6.091 1.00 93.38 91 GLU A CA 1
ATOM 730 C C . GLU A 1 91 ? 6.228 2.703 -7.619 1.00 93.38 91 GLU A C 1
ATOM 732 O O . GLU A 1 91 ? 6.952 1.901 -8.197 1.00 93.38 91 GLU A O 1
ATOM 737 N N . LEU A 1 92 ? 5.438 3.556 -8.285 1.00 94.25 92 LEU A N 1
ATOM 738 C CA . LEU A 1 92 ? 5.444 3.644 -9.745 1.00 94.25 92 LEU A CA 1
ATOM 739 C C . LEU A 1 92 ? 6.835 4.008 -10.281 1.00 94.25 92 LEU A C 1
ATOM 741 O O . LEU A 1 92 ? 7.290 3.400 -11.246 1.00 94.25 92 LEU A O 1
ATOM 745 N N . ALA A 1 93 ? 7.499 5.000 -9.680 1.00 92.56 93 ALA A N 1
ATOM 746 C CA . ALA A 1 93 ? 8.829 5.427 -10.104 1.00 92.56 93 ALA A CA 1
ATOM 747 C C . ALA A 1 93 ? 9.878 4.323 -9.892 1.00 92.56 93 ALA A C 1
ATOM 749 O O . ALA A 1 93 ? 10.674 4.063 -10.791 1.00 92.56 93 ALA A O 1
ATOM 750 N N . GLU A 1 94 ? 9.848 3.648 -8.739 1.00 93.31 94 GLU A N 1
ATOM 751 C CA . GLU A 1 94 ? 10.749 2.530 -8.430 1.00 93.31 94 GLU A CA 1
ATOM 752 C C . GLU A 1 94 ? 10.562 1.362 -9.411 1.00 93.31 94 GLU A C 1
ATOM 754 O O . GLU A 1 94 ? 11.540 0.868 -9.969 1.00 93.31 94 GLU A O 1
ATOM 759 N N . LEU A 1 95 ? 9.315 0.968 -9.689 1.00 94.25 95 LEU A N 1
ATOM 760 C CA . LEU A 1 95 ? 9.014 -0.149 -10.590 1.00 94.25 95 LEU A CA 1
ATOM 761 C C . LEU A 1 95 ? 9.312 0.176 -12.058 1.00 94.25 95 LEU A C 1
ATOM 763 O O . LEU A 1 95 ? 9.764 -0.698 -12.797 1.00 94.25 95 LEU A O 1
ATOM 767 N N . ARG A 1 96 ? 9.114 1.430 -12.489 1.00 94.50 96 ARG A N 1
ATOM 768 C CA . ARG A 1 96 ? 9.541 1.873 -13.826 1.00 94.50 96 ARG A CA 1
ATOM 769 C C . ARG A 1 96 ? 11.057 1.826 -13.972 1.00 94.50 96 ARG A C 1
ATOM 771 O O . ARG A 1 96 ? 11.538 1.268 -14.951 1.00 94.50 96 ARG A O 1
ATOM 778 N N . ALA A 1 97 ? 11.796 2.339 -12.989 1.00 94.44 97 ALA A N 1
ATOM 779 C CA . ALA A 1 97 ? 13.256 2.296 -13.006 1.00 94.44 97 ALA A CA 1
ATOM 780 C C . ALA A 1 97 ? 13.790 0.851 -13.011 1.00 94.44 97 ALA A C 1
ATOM 782 O O . ALA A 1 97 ? 14.737 0.545 -13.732 1.00 94.44 97 ALA A O 1
ATOM 783 N N . GLU A 1 98 ? 13.164 -0.057 -12.252 1.00 94.38 98 GLU A N 1
ATOM 784 C CA . GLU A 1 98 ? 13.498 -1.487 -12.274 1.00 94.38 98 GLU A CA 1
ATOM 785 C C . GLU A 1 98 ? 13.267 -2.105 -13.663 1.00 94.38 98 GLU A C 1
ATOM 787 O O . GLU A 1 98 ? 14.133 -2.818 -14.172 1.00 94.38 98 GLU A O 1
ATOM 792 N N . ALA A 1 99 ? 12.132 -1.804 -14.301 1.00 94.62 99 ALA A N 1
ATOM 793 C CA . ALA A 1 99 ? 11.815 -2.305 -15.636 1.00 94.62 99 ALA A CA 1
ATOM 794 C C . ALA A 1 99 ? 12.776 -1.754 -16.707 1.00 94.62 99 ALA A C 1
ATOM 796 O O . ALA A 1 99 ? 13.268 -2.509 -17.545 1.00 94.62 99 ALA A O 1
ATOM 797 N N . GLU A 1 100 ? 13.105 -0.462 -16.656 1.00 95.12 100 GLU A N 1
ATOM 798 C CA . GLU A 1 100 ? 14.090 0.163 -17.546 1.00 95.12 100 GLU A CA 1
ATOM 799 C C . GLU A 1 100 ? 15.481 -0.460 -17.373 1.00 95.12 100 GLU A C 1
ATOM 801 O O . GLU A 1 100 ? 16.145 -0.793 -18.356 1.00 95.12 100 GLU A O 1
ATOM 806 N N . GLN A 1 101 ? 15.910 -0.701 -16.132 1.00 95.88 101 GLN A N 1
ATOM 807 C CA . GLN A 1 101 ? 17.177 -1.379 -15.873 1.00 95.88 101 GLN A CA 1
ATOM 808 C C . GLN A 1 101 ? 17.163 -2.821 -16.395 1.00 95.88 101 GLN A C 1
ATOM 810 O O . GLN A 1 101 ? 18.156 -3.285 -16.954 1.00 95.88 101 GLN A O 1
ATOM 815 N N . ALA A 1 102 ? 16.043 -3.535 -16.264 1.00 96.12 102 ALA A N 1
ATOM 816 C CA . ALA A 1 102 ? 15.904 -4.880 -16.813 1.00 96.12 102 ALA A CA 1
ATOM 817 C C . ALA A 1 102 ? 16.017 -4.901 -18.349 1.00 96.12 102 ALA A C 1
ATOM 819 O O . ALA A 1 102 ? 16.563 -5.862 -18.896 1.00 96.12 102 ALA A O 1
ATOM 820 N N . LEU A 1 103 ? 15.551 -3.852 -19.038 1.00 96.81 103 LEU A N 1
ATOM 821 C CA . LEU A 1 103 ? 15.751 -3.685 -20.479 1.00 96.81 103 LEU A CA 1
ATOM 822 C C . LEU A 1 103 ? 17.237 -3.486 -20.809 1.00 96.81 103 LEU A C 1
ATOM 824 O O . LEU A 1 103 ? 17.765 -4.171 -21.682 1.00 96.81 103 LEU A O 1
ATOM 828 N N . VAL A 1 104 ? 17.926 -2.596 -20.086 1.00 97.19 104 VAL A N 1
ATOM 829 C CA . VAL A 1 104 ? 19.370 -2.342 -20.265 1.00 97.19 104 VAL A CA 1
ATOM 830 C C . VAL A 1 104 ? 20.198 -3.609 -20.035 1.00 97.19 104 VAL A C 1
ATOM 832 O O . VAL A 1 104 ? 21.129 -3.890 -20.788 1.00 97.19 104 VAL A O 1
ATOM 835 N N . ASP A 1 105 ? 19.826 -4.408 -19.036 1.00 97.38 105 ASP A N 1
ATOM 836 C CA . ASP A 1 105 ? 20.464 -5.690 -18.724 1.00 97.38 105 ASP A CA 1
ATOM 837 C C . ASP A 1 105 ? 20.134 -6.798 -19.748 1.00 97.38 105 ASP A C 1
ATOM 839 O O . ASP A 1 105 ? 20.650 -7.913 -19.635 1.00 97.38 105 ASP A O 1
ATOM 843 N N . GLY A 1 106 ? 19.243 -6.541 -20.713 1.00 96.75 106 GLY A N 1
ATOM 844 C CA . GLY A 1 106 ? 18.778 -7.523 -21.695 1.00 96.75 106 GLY A CA 1
ATOM 845 C C . GLY A 1 106 ? 17.897 -8.633 -21.109 1.00 96.75 106 GLY A C 1
ATOM 846 O O . GLY A 1 106 ? 17.752 -9.690 -21.721 1.00 96.75 106 GLY A O 1
ATOM 847 N N . LYS A 1 107 ? 17.321 -8.424 -19.916 1.00 97.56 107 LYS A N 1
ATOM 848 C CA . LYS A 1 107 ? 16.417 -9.382 -19.251 1.00 97.56 107 LYS A CA 1
ATOM 849 C C . LYS A 1 107 ? 15.007 -9.351 -19.835 1.00 97.56 107 LYS A C 1
ATOM 851 O O . LYS A 1 107 ? 14.295 -10.348 -19.749 1.00 97.56 107 LYS A O 1
ATOM 856 N N . ILE A 1 108 ? 14.614 -8.218 -20.410 1.00 97.06 108 ILE A N 1
ATOM 857 C CA . ILE A 1 108 ? 13.344 -8.029 -21.115 1.00 97.06 108 ILE A CA 1
ATOM 858 C C . ILE A 1 108 ? 13.593 -7.346 -22.464 1.00 97.06 108 ILE A C 1
ATOM 860 O O . ILE A 1 108 ? 14.619 -6.695 -22.655 1.00 97.06 108 ILE A O 1
ATOM 864 N N . SER A 1 109 ? 12.658 -7.503 -23.400 1.00 97.50 109 SER A N 1
ATOM 865 C CA . SER A 1 109 ? 12.634 -6.752 -24.660 1.00 97.50 109 SER A CA 1
ATOM 866 C C . SER A 1 109 ? 11.965 -5.385 -24.480 1.00 97.50 109 SER A C 1
ATOM 868 O O . SER A 1 109 ? 11.300 -5.142 -23.473 1.00 97.50 109 SER A O 1
ATOM 870 N N . GLU A 1 110 ? 12.081 -4.508 -25.482 1.00 95.94 110 GLU A N 1
ATOM 871 C CA . GLU A 1 110 ? 11.334 -3.239 -25.529 1.00 95.94 110 GLU A CA 1
ATOM 872 C C . GLU A 1 110 ? 9.816 -3.476 -25.456 1.00 95.94 110 GLU A C 1
ATOM 874 O O . GLU A 1 110 ? 9.124 -2.826 -24.679 1.00 95.94 110 GLU A O 1
ATOM 879 N N . GLU A 1 111 ? 9.308 -4.484 -26.174 1.00 96.06 111 GLU A N 1
ATOM 880 C CA . GLU A 1 111 ? 7.903 -4.911 -26.084 1.00 96.06 111 GLU A CA 1
ATOM 881 C C . GLU A 1 111 ? 7.533 -5.363 -24.659 1.00 96.06 111 GLU A C 1
ATOM 883 O O . GLU A 1 111 ? 6.452 -5.052 -24.157 1.00 96.06 111 GLU A O 1
ATOM 888 N N . GLY A 1 112 ? 8.450 -6.056 -23.974 1.00 94.81 112 GLY A N 1
ATOM 889 C CA . GLY A 1 112 ? 8.284 -6.443 -22.574 1.00 94.81 112 GLY A CA 1
ATOM 890 C C . GLY A 1 112 ? 8.221 -5.241 -21.630 1.00 94.81 112 GLY A C 1
ATOM 891 O O . GLY A 1 112 ? 7.406 -5.236 -20.708 1.00 94.81 112 GLY A O 1
ATOM 892 N N . LEU A 1 113 ? 9.027 -4.204 -21.879 1.00 95.44 113 LEU A N 1
ATOM 893 C CA . LEU A 1 113 ? 8.973 -2.953 -21.122 1.00 95.44 113 LEU A CA 1
ATOM 894 C C . LEU A 1 113 ? 7.628 -2.244 -21.322 1.00 95.44 113 LEU A C 1
ATOM 896 O O . LEU A 1 113 ? 7.002 -1.843 -20.343 1.00 95.44 113 LEU A O 1
ATOM 900 N N . GLU A 1 114 ? 7.151 -2.121 -22.561 1.00 94.94 114 GLU A N 1
ATOM 901 C CA . GLU A 1 114 ? 5.852 -1.501 -22.853 1.00 94.94 114 GLU A CA 1
ATOM 902 C C . GLU A 1 114 ? 4.687 -2.255 -22.198 1.00 94.94 114 GLU A C 1
ATOM 904 O O . GLU A 1 114 ? 3.786 -1.641 -21.619 1.00 94.94 114 GLU A O 1
ATOM 909 N N . ALA A 1 115 ? 4.706 -3.590 -22.263 1.00 94.31 115 ALA A N 1
ATOM 910 C CA . ALA A 1 115 ? 3.715 -4.428 -21.600 1.00 94.31 115 ALA A CA 1
ATOM 911 C C . ALA A 1 115 ? 3.752 -4.246 -20.074 1.00 94.31 115 ALA A C 1
ATOM 913 O O . ALA A 1 115 ? 2.702 -4.037 -19.464 1.00 94.31 115 ALA A O 1
ATOM 914 N N . GLY A 1 116 ? 4.948 -4.244 -19.476 1.00 93.31 116 GLY A N 1
ATOM 915 C CA . GLY A 1 116 ? 5.133 -4.030 -18.041 1.00 93.31 116 GLY A CA 1
ATOM 916 C C . GLY A 1 116 ? 4.673 -2.644 -17.586 1.00 93.31 116 GLY A C 1
ATOM 917 O O . GLY A 1 116 ? 3.977 -2.521 -16.583 1.00 93.31 116 GLY A O 1
ATOM 918 N N . ILE A 1 117 ? 4.971 -1.594 -18.355 1.00 94.00 117 ILE A N 1
ATOM 919 C CA . ILE A 1 117 ? 4.484 -0.236 -18.076 1.00 94.00 117 ILE A CA 1
ATOM 920 C C . ILE A 1 117 ? 2.952 -0.190 -18.095 1.00 94.00 117 ILE A C 1
ATOM 922 O O . ILE A 1 117 ? 2.352 0.377 -17.182 1.00 94.00 117 ILE A O 1
ATOM 926 N N . ARG A 1 118 ? 2.311 -0.812 -19.092 1.00 94.44 118 ARG A N 1
ATOM 927 C CA . ARG A 1 118 ? 0.843 -0.869 -19.182 1.00 94.44 118 ARG A CA 1
ATOM 928 C C . ARG A 1 118 ? 0.227 -1.598 -17.986 1.00 94.44 118 ARG A C 1
ATOM 930 O O . ARG A 1 118 ? -0.802 -1.168 -17.464 1.00 94.44 118 ARG A O 1
ATOM 937 N N . GLU A 1 119 ? 0.844 -2.690 -17.547 1.00 93.06 119 GLU A N 1
ATOM 938 C CA . GLU A 1 119 ? 0.409 -3.425 -16.360 1.00 93.06 119 GLU A CA 1
ATOM 939 C C . GLU A 1 119 ? 0.536 -2.565 -15.095 1.00 93.06 119 GLU A C 1
ATOM 941 O O . GLU A 1 119 ? -0.441 -2.424 -14.356 1.00 93.06 119 GLU A O 1
ATOM 946 N N . LEU A 1 120 ? 1.681 -1.905 -14.892 1.00 93.56 120 LEU A N 1
ATOM 947 C CA . LEU A 1 120 ? 1.895 -0.984 -13.771 1.00 93.56 120 LEU A CA 1
ATOM 948 C C . LEU A 1 120 ? 0.857 0.140 -13.747 1.00 93.56 120 LEU A C 1
ATOM 950 O O . LEU A 1 120 ? 0.314 0.458 -12.689 1.00 93.56 120 LEU A O 1
ATOM 954 N N . GLU A 1 121 ? 0.539 0.729 -14.899 1.00 93.12 121 GLU A N 1
ATOM 955 C CA . GLU A 1 121 ? -0.487 1.769 -15.010 1.00 93.12 121 GLU A CA 1
ATOM 956 C C . GLU A 1 121 ? -1.873 1.265 -14.583 1.00 93.12 121 GLU A C 1
ATOM 958 O O . GLU A 1 121 ? -2.607 1.998 -13.923 1.00 93.12 121 GLU A O 1
ATOM 963 N N . SER A 1 122 ? -2.218 0.004 -14.862 1.00 92.81 122 SER A N 1
ATOM 964 C CA . SER A 1 122 ? -3.522 -0.562 -14.483 1.00 92.81 122 SER A CA 1
ATOM 965 C C . SER A 1 122 ? -3.736 -0.670 -12.964 1.00 92.81 122 SER A C 1
ATOM 967 O O . SER A 1 122 ? -4.861 -0.516 -12.481 1.00 92.81 122 SER A O 1
ATOM 969 N N . VAL A 1 123 ? -2.657 -0.875 -12.203 1.00 93.25 123 VAL A N 1
ATOM 970 C CA . VAL A 1 123 ? -2.673 -0.987 -10.732 1.00 93.25 123 VAL A CA 1
ATOM 971 C C . VAL A 1 123 ? -2.260 0.309 -10.026 1.00 93.25 123 VAL A C 1
ATOM 973 O O . VAL A 1 123 ? -2.232 0.382 -8.794 1.00 93.25 123 VAL A O 1
ATOM 976 N N . THR A 1 124 ? -1.946 1.355 -10.790 1.00 95.38 124 THR A N 1
ATOM 977 C CA . THR A 1 124 ? -1.583 2.670 -10.263 1.00 95.38 124 THR A CA 1
ATOM 978 C C . THR A 1 124 ? -2.814 3.530 -10.047 1.00 95.38 124 THR A C 1
ATOM 980 O O . THR A 1 124 ? -3.825 3.442 -10.746 1.00 95.38 124 THR A O 1
ATOM 983 N N . ASP A 1 125 ? -2.741 4.387 -9.036 1.00 95.19 125 ASP A N 1
ATOM 984 C CA . ASP A 1 125 ? -3.788 5.353 -8.800 1.00 95.19 125 ASP A CA 1
ATOM 985 C C . ASP A 1 125 ? -3.933 6.352 -9.975 1.00 95.19 125 ASP A C 1
ATOM 987 O O . ASP A 1 125 ? -2.945 6.956 -10.397 1.00 95.19 125 ASP A O 1
ATOM 991 N N . PRO A 1 126 ? -5.152 6.593 -10.494 1.00 92.62 126 PRO A N 1
ATOM 992 C CA . PRO A 1 126 ? -5.349 7.484 -11.637 1.00 92.62 126 PRO A CA 1
ATOM 993 C C . PRO A 1 126 ? -4.944 8.938 -11.358 1.00 92.62 126 PRO A C 1
ATOM 995 O O . PRO A 1 126 ? -4.500 9.628 -12.274 1.00 92.62 126 PRO A O 1
ATOM 998 N N . GLY A 1 127 ? -5.047 9.409 -10.110 1.00 92.31 127 GLY A N 1
ATOM 999 C CA . GLY A 1 127 ? -4.576 10.741 -9.724 1.00 92.31 127 GLY A CA 1
ATOM 1000 C C . GLY A 1 127 ? -3.055 10.860 -9.818 1.00 92.31 127 GLY A C 1
ATOM 1001 O O . GLY A 1 127 ? -2.540 11.880 -10.273 1.00 92.31 127 GLY A O 1
ATOM 1002 N N . VAL A 1 128 ? -2.335 9.788 -9.475 1.00 92.88 128 VAL A N 1
ATOM 1003 C CA . VAL A 1 128 ? -0.878 9.698 -9.651 1.00 92.88 128 VAL A CA 1
ATOM 1004 C C . VAL A 1 128 ? -0.505 9.696 -11.132 1.00 92.88 128 VAL A C 1
ATOM 1006 O O . VAL A 1 128 ? 0.372 10.460 -11.532 1.00 92.88 128 VAL A O 1
ATOM 1009 N N . LEU A 1 129 ? -1.185 8.897 -11.962 1.00 92.12 129 LEU A N 1
ATOM 1010 C CA . LEU A 1 129 ? -0.936 8.872 -13.409 1.00 92.12 129 LEU A CA 1
ATOM 1011 C C . LEU A 1 129 ? -1.166 10.242 -14.054 1.00 92.12 129 LEU A C 1
ATOM 1013 O O . LEU A 1 129 ? -0.331 10.708 -14.830 1.00 92.12 129 LEU A O 1
ATOM 1017 N N . ALA A 1 130 ? -2.259 10.916 -13.690 1.00 91.88 130 ALA A N 1
ATOM 1018 C CA . ALA A 1 130 ? -2.558 12.260 -14.168 1.00 91.88 130 ALA A CA 1
ATOM 1019 C C . ALA A 1 130 ? -1.476 13.273 -13.754 1.00 91.88 130 ALA A C 1
ATOM 1021 O O . ALA A 1 130 ? -1.051 14.086 -14.576 1.00 91.88 130 ALA A O 1
ATOM 1022 N N . ALA A 1 131 ? -0.985 13.202 -12.511 1.00 90.06 131 ALA A N 1
ATOM 1023 C CA . ALA A 1 131 ? 0.085 14.072 -12.030 1.00 90.06 131 ALA A CA 1
ATOM 1024 C C . ALA A 1 131 ? 1.408 13.842 -12.784 1.00 90.06 131 ALA A C 1
ATOM 1026 O O . ALA A 1 131 ? 2.064 14.805 -13.183 1.00 90.06 131 ALA A O 1
ATOM 1027 N N . VAL A 1 132 ? 1.783 12.583 -13.035 1.00 89.19 132 VAL A N 1
ATOM 1028 C CA . VAL A 1 132 ? 2.987 12.238 -13.813 1.00 89.19 132 VAL A CA 1
ATOM 1029 C C . VAL A 1 132 ? 2.869 12.725 -15.258 1.00 89.19 132 VAL A C 1
ATOM 1031 O O . VAL A 1 132 ? 3.797 13.354 -15.769 1.00 89.19 132 VAL A O 1
ATOM 1034 N N . ALA A 1 133 ? 1.716 12.515 -15.900 1.00 88.50 133 ALA A N 1
ATOM 1035 C CA . ALA A 1 133 ? 1.461 13.005 -17.253 1.00 88.50 133 ALA A CA 1
ATOM 1036 C C . ALA A 1 133 ? 1.534 14.541 -17.338 1.00 88.50 133 ALA A C 1
ATOM 1038 O O . ALA A 1 133 ? 2.137 15.084 -18.265 1.00 88.50 133 ALA A O 1
ATOM 1039 N N . ALA A 1 134 ? 0.983 15.252 -16.347 1.00 87.62 134 ALA A N 1
ATOM 1040 C CA . ALA A 1 134 ? 1.052 16.711 -16.276 1.00 87.62 134 ALA A CA 1
ATOM 1041 C C . ALA A 1 134 ? 2.495 17.224 -16.123 1.00 87.62 134 ALA A C 1
ATOM 1043 O O . ALA A 1 134 ? 2.868 18.204 -16.767 1.00 87.62 134 ALA A O 1
ATOM 1044 N N . MET A 1 135 ? 3.330 16.549 -15.322 1.00 85.06 135 MET A N 1
ATOM 1045 C CA . MET A 1 135 ? 4.753 16.890 -15.195 1.00 85.06 135 MET A CA 1
ATOM 1046 C C . MET A 1 135 ? 5.518 16.673 -16.508 1.00 85.06 135 MET A C 1
ATOM 1048 O O . MET A 1 135 ? 6.348 17.508 -16.870 1.00 85.06 135 MET A O 1
ATOM 1052 N N . ALA A 1 136 ? 5.210 15.605 -17.250 1.00 83.88 136 ALA A N 1
ATOM 1053 C CA . ALA A 1 136 ? 5.828 15.322 -18.547 1.00 83.88 136 ALA A CA 1
ATOM 1054 C C . ALA A 1 136 ? 5.433 16.336 -19.642 1.00 83.88 136 ALA A C 1
ATOM 1056 O O . ALA A 1 136 ? 6.245 16.654 -20.509 1.00 83.88 136 ALA A O 1
ATOM 1057 N N . ALA A 1 137 ? 4.214 16.885 -19.590 1.00 80.81 137 ALA A N 1
ATOM 1058 C CA . ALA A 1 137 ? 3.722 17.881 -20.549 1.00 80.81 137 ALA A CA 1
ATOM 1059 C C . ALA A 1 137 ? 4.320 19.297 -20.359 1.00 80.81 137 ALA A C 1
ATOM 1061 O O . ALA A 1 137 ? 4.162 20.162 -21.225 1.00 80.81 137 ALA A O 1
ATOM 1062 N N . GLY A 1 138 ? 5.029 19.544 -19.250 1.00 63.66 138 GLY A N 1
ATOM 1063 C CA . GLY A 1 138 ? 5.647 20.830 -18.926 1.00 63.66 138 GLY A CA 1
ATOM 1064 C C . GLY A 1 138 ? 4.652 21.941 -18.521 1.00 63.66 138 GLY A C 1
ATOM 1065 O O . GLY A 1 138 ? 3.438 21.794 -18.658 1.00 63.66 138 GLY A O 1
ATOM 1066 N N . PRO A 1 139 ? 5.128 23.105 -18.027 1.00 62.28 139 PRO A N 1
ATOM 1067 C CA . PRO A 1 139 ? 4.295 24.079 -17.298 1.00 62.28 139 PRO A CA 1
ATOM 1068 C C . PRO A 1 139 ? 3.270 24.890 -18.117 1.00 62.28 139 PRO A C 1
ATOM 1070 O O . PRO A 1 139 ? 2.759 25.891 -17.623 1.00 62.28 139 PRO A O 1
ATOM 1073 N N . LYS A 1 140 ? 2.965 24.540 -19.372 1.00 56.12 140 LYS A N 1
ATOM 1074 C CA . LYS A 1 140 ? 2.162 25.399 -20.270 1.00 56.12 140 LYS A CA 1
ATOM 1075 C C . LYS A 1 140 ? 0.670 25.054 -20.377 1.00 56.12 140 LYS A C 1
ATOM 1077 O O . LYS A 1 140 ? 0.003 25.591 -21.254 1.00 56.12 140 LYS A O 1
ATOM 1082 N N . ALA A 1 141 ? 0.120 24.241 -19.475 1.00 48.09 141 ALA A N 1
ATOM 1083 C CA . ALA A 1 141 ? -1.297 23.848 -19.505 1.00 48.09 141 ALA A CA 1
ATOM 1084 C C . ALA A 1 141 ? -2.046 24.062 -18.171 1.00 48.09 141 ALA A C 1
ATOM 1086 O O . ALA A 1 141 ? -2.963 23.315 -17.852 1.00 48.09 141 ALA A O 1
ATOM 1087 N N . GLY A 1 142 ? -1.662 25.066 -17.372 1.00 44.03 142 GLY A N 1
ATOM 1088 C CA . GLY A 1 142 ? -2.174 25.228 -16.003 1.00 44.03 142 GLY A CA 1
ATOM 1089 C C . GLY A 1 142 ? -2.503 26.657 -15.573 1.00 44.03 142 GLY A C 1
ATOM 1090 O O . GLY A 1 142 ? -2.230 27.008 -14.434 1.00 44.03 142 GLY A O 1
ATOM 1091 N N . VAL A 1 143 ? -3.066 27.501 -16.446 1.00 41.62 143 VAL A N 1
ATOM 1092 C CA . VAL A 1 143 ? -3.698 28.772 -16.026 1.00 41.62 143 VAL A CA 1
ATOM 1093 C C . VAL A 1 143 ? -5.047 28.933 -16.727 1.00 41.62 143 VAL A C 1
ATOM 1095 O O . VAL A 1 143 ? -5.238 29.863 -17.496 1.00 41.62 143 VAL A O 1
ATOM 1098 N N . GLN A 1 144 ? -5.980 27.999 -16.515 1.00 38.41 144 GLN A N 1
ATOM 1099 C CA . GLN A 1 144 ? -7.417 28.250 -16.722 1.00 38.41 144 GLN A CA 1
ATOM 1100 C C . GLN A 1 144 ? -8.291 27.113 -16.162 1.00 38.41 144 GLN A C 1
ATOM 1102 O O . GLN A 1 144 ? -8.985 26.438 -16.907 1.00 38.41 144 GLN A O 1
ATOM 1107 N N . ALA A 1 145 ? -8.251 26.871 -14.844 1.00 39.19 145 ALA A N 1
ATOM 1108 C CA . ALA A 1 145 ? -9.264 26.032 -14.173 1.00 39.19 145 ALA A CA 1
ATOM 1109 C C . ALA A 1 145 ? -9.351 26.218 -12.638 1.00 39.19 145 ALA A C 1
ATOM 1111 O O . ALA A 1 145 ? -9.708 25.284 -11.933 1.00 39.19 145 ALA A O 1
ATOM 1112 N N . VAL A 1 146 ? -9.019 27.394 -12.089 1.00 41.28 146 VAL A N 1
ATOM 1113 C CA . VAL A 1 146 ? -9.217 27.686 -10.644 1.00 41.28 146 VAL A CA 1
ATOM 1114 C C . VAL A 1 146 ? -10.006 28.972 -10.386 1.00 41.28 146 VAL A C 1
ATOM 1116 O O . VAL A 1 146 ? -9.964 29.532 -9.298 1.00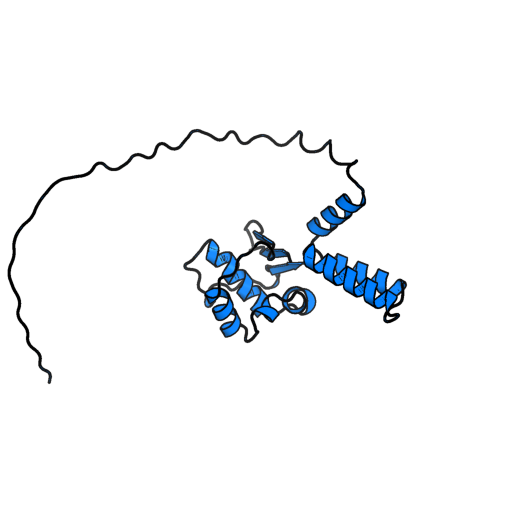 41.28 146 VAL A O 1
ATOM 1119 N N . ALA A 1 147 ? -10.766 29.434 -11.378 1.00 40.06 147 ALA A N 1
ATOM 1120 C CA . ALA A 1 147 ? -11.660 30.579 -11.239 1.00 40.06 147 ALA A CA 1
ATOM 1121 C C . ALA A 1 147 ? -13.126 30.165 -11.426 1.00 40.06 147 ALA A C 1
ATOM 1123 O O . ALA A 1 147 ? -13.809 30.778 -12.228 1.00 40.06 147 ALA A O 1
ATOM 1124 N N . ASP A 1 148 ? -13.575 29.102 -10.748 1.00 44.22 148 ASP A N 1
ATOM 1125 C CA . ASP A 1 148 ? -14.988 28.935 -10.364 1.00 44.22 148 ASP A CA 1
ATOM 1126 C C . ASP A 1 148 ? -15.143 27.785 -9.347 1.00 44.22 148 ASP A C 1
ATOM 1128 O O . ASP A 1 148 ? -15.443 26.646 -9.685 1.00 44.22 148 ASP A O 1
ATOM 1132 N N . ALA A 1 149 ? -14.846 28.060 -8.079 1.00 37.31 149 ALA A N 1
ATOM 1133 C CA . ALA A 1 149 ? -15.396 27.320 -6.945 1.00 37.31 149 ALA A CA 1
ATOM 1134 C C . ALA A 1 149 ? -15.256 28.218 -5.716 1.00 37.31 149 ALA A C 1
ATOM 1136 O O . ALA A 1 149 ? -14.152 28.591 -5.320 1.00 37.31 149 ALA A O 1
ATOM 1137 N N . GLY A 1 150 ? -16.403 28.644 -5.195 1.00 34.09 150 GLY A N 1
ATOM 1138 C CA . GLY A 1 150 ? -16.536 29.696 -4.201 1.00 34.09 150 GLY A CA 1
ATOM 1139 C C . GLY A 1 150 ? -15.683 29.498 -2.952 1.00 34.09 150 GLY A C 1
ATOM 1140 O O . GLY A 1 150 ? -15.533 28.400 -2.419 1.00 34.09 150 GLY A O 1
ATOM 1141 N N . ALA A 1 151 ? -15.174 30.624 -2.467 1.00 41.22 151 ALA A N 1
ATOM 1142 C CA . ALA A 1 151 ? -14.625 30.760 -1.135 1.00 41.22 151 ALA A CA 1
ATOM 1143 C C . ALA A 1 151 ? -15.644 30.295 -0.076 1.00 41.22 151 ALA A C 1
ATOM 1145 O O . ALA A 1 151 ? -16.776 30.785 -0.075 1.00 41.22 151 ALA A O 1
ATOM 1146 N N . PRO A 1 152 ? -15.266 29.438 0.886 1.00 41.19 152 PRO A N 1
ATOM 1147 C CA . PRO A 1 152 ? -15.952 29.417 2.160 1.00 41.19 152 PRO A CA 1
ATOM 1148 C C . PRO A 1 152 ? -15.487 30.629 2.974 1.00 41.19 152 PRO A C 1
ATOM 1150 O O . PRO A 1 152 ? -14.348 30.707 3.434 1.00 41.19 152 PRO A O 1
ATOM 1153 N N . THR A 1 153 ? -16.400 31.584 3.143 1.00 44.00 153 THR A N 1
ATOM 1154 C CA . THR A 1 153 ? -16.369 32.586 4.209 1.00 44.00 153 THR A CA 1
ATOM 1155 C C . THR A 1 153 ? -16.146 31.871 5.540 1.00 44.00 153 THR A C 1
ATOM 1157 O O . THR A 1 153 ? -17.048 31.213 6.058 1.00 44.00 153 THR A O 1
ATOM 1160 N N . ALA A 1 154 ? -14.939 31.980 6.091 1.00 39.50 154 ALA A N 1
ATOM 1161 C CA . ALA A 1 154 ? -14.677 31.599 7.468 1.00 39.50 154 ALA A CA 1
ATOM 1162 C C . ALA A 1 154 ? -15.357 32.630 8.374 1.00 39.50 154 ALA A C 1
ATOM 1164 O O . ALA A 1 154 ? -14.912 33.773 8.494 1.00 39.50 154 ALA A O 1
ATOM 1165 N N . GLY A 1 155 ? -16.487 32.211 8.941 1.00 38.12 155 GLY A N 1
ATOM 1166 C CA . GLY A 1 155 ? -17.151 32.885 10.041 1.00 38.12 155 GLY A CA 1
ATOM 1167 C C . GLY A 1 155 ? -16.249 33.002 11.271 1.00 38.12 155 GLY A C 1
ATOM 1168 O O . GLY A 1 155 ? -15.275 32.274 11.443 1.00 38.12 155 GLY A O 1
ATOM 1169 N N . GLU A 1 156 ? -16.625 33.988 12.069 1.00 41.50 156 GLU A N 1
ATOM 1170 C CA . GLU A 1 156 ? -16.034 34.577 13.267 1.00 41.50 156 GLU A CA 1
ATOM 1171 C C . GLU A 1 156 ? -15.197 33.705 14.233 1.00 41.50 156 GLU A C 1
ATOM 1173 O O . GLU A 1 156 ? -15.424 32.504 14.398 1.00 41.50 156 GLU A O 1
ATOM 1178 N N . PRO A 1 157 ? -14.252 34.348 14.953 1.00 43.03 157 PRO A N 1
ATOM 1179 C CA . PRO A 1 157 ? -13.423 33.704 15.963 1.00 43.03 157 PRO A CA 1
ATOM 1180 C C . PRO A 1 157 ? -14.249 33.289 17.186 1.00 43.03 157 PRO A C 1
ATOM 1182 O O . PRO A 1 157 ? -14.921 34.099 17.823 1.00 43.03 157 PRO A O 1
ATOM 1185 N N . TRP A 1 158 ? -14.132 32.016 17.558 1.00 46.91 158 TRP A N 1
ATOM 1186 C CA . TRP A 1 158 ? -14.692 31.476 18.790 1.00 46.91 158 TRP A CA 1
ATOM 1187 C C . TRP A 1 158 ? -14.042 32.161 20.003 1.00 46.91 158 TRP A C 1
ATOM 1189 O O . TRP A 1 158 ? -12.853 31.991 20.279 1.00 46.91 158 TRP A O 1
ATOM 1199 N N . THR A 1 159 ? -14.823 32.940 20.747 1.00 46.78 159 THR A N 1
ATOM 1200 C CA . THR A 1 159 ? -14.462 33.436 22.076 1.00 46.78 159 THR A CA 1
ATOM 1201 C C . THR A 1 159 ? -14.613 32.306 23.092 1.00 46.78 1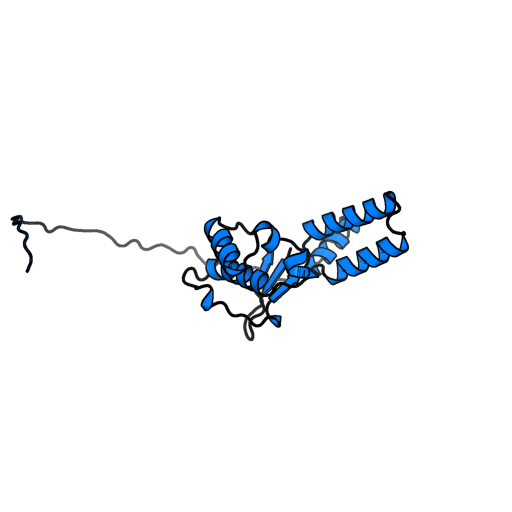59 THR A C 1
ATOM 1203 O O . THR A 1 159 ? -15.708 31.825 23.373 1.00 46.78 159 THR A O 1
ATOM 1206 N N . ALA A 1 160 ? -13.491 31.852 23.648 1.00 43.56 160 ALA A N 1
ATOM 1207 C CA . ALA A 1 160 ? -13.484 30.917 24.762 1.00 43.56 160 ALA A CA 1
ATOM 1208 C C . ALA A 1 160 ? -13.960 31.631 26.039 1.00 43.56 160 ALA A C 1
ATOM 1210 O O . ALA A 1 160 ? -13.281 32.520 26.553 1.00 43.56 160 ALA A O 1
ATOM 1211 N N . SER A 1 161 ? -15.120 31.243 26.572 1.00 50.50 161 SER A N 1
ATOM 1212 C CA . SER A 1 161 ? -15.503 31.593 27.942 1.00 50.50 161 SER A CA 1
ATOM 1213 C C . SER A 1 161 ? -14.791 30.658 28.918 1.00 50.50 161 SER A C 1
ATOM 1215 O O . SER A 1 161 ? -15.053 29.458 28.961 1.00 50.50 161 SER A O 1
ATOM 1217 N N . ALA A 1 162 ? -13.876 31.225 29.700 1.00 49.78 162 ALA A N 1
ATOM 1218 C CA . ALA A 1 162 ? -13.266 30.579 30.853 1.00 49.78 162 ALA A CA 1
ATOM 1219 C C . ALA A 1 162 ? -14.292 30.415 31.994 1.00 49.78 162 ALA A C 1
ATOM 1221 O O . ALA A 1 162 ? -15.052 31.352 32.251 1.00 49.78 162 ALA A O 1
ATOM 1222 N N . PRO A 1 163 ? -14.299 29.298 32.743 1.00 54.19 163 PRO A N 1
ATOM 1223 C CA . PRO A 1 163 ? -14.943 29.265 34.047 1.00 54.19 163 PRO A CA 1
ATOM 1224 C C . PRO A 1 163 ? -14.040 29.915 35.112 1.00 54.19 163 PRO A C 1
ATOM 1226 O O . PRO A 1 163 ? -12.904 29.502 35.344 1.00 54.19 163 PRO A O 1
ATOM 1229 N N . THR A 1 164 ? -14.578 30.953 35.753 1.00 51.56 164 THR A N 1
ATOM 1230 C CA . THR A 1 164 ? -14.042 31.652 36.930 1.00 51.56 164 THR A CA 1
ATOM 1231 C C . THR A 1 164 ? -13.922 30.722 38.144 1.00 51.56 164 THR A C 1
ATOM 1233 O O . THR A 1 164 ? -14.789 29.888 38.395 1.00 51.56 164 THR A O 1
ATOM 1236 N N . ALA A 1 165 ? -12.846 30.894 38.912 1.00 44.69 165 ALA A N 1
ATOM 1237 C CA . ALA A 1 165 ? -12.488 30.094 40.080 1.00 44.69 165 ALA A CA 1
ATOM 1238 C C . ALA A 1 165 ? -13.052 30.608 41.430 1.00 44.69 165 ALA A C 1
ATOM 1240 O O . ALA A 1 165 ? -13.219 31.815 41.608 1.00 44.69 165 ALA A O 1
ATOM 1241 N N . SER A 1 166 ? -13.132 29.662 42.389 1.00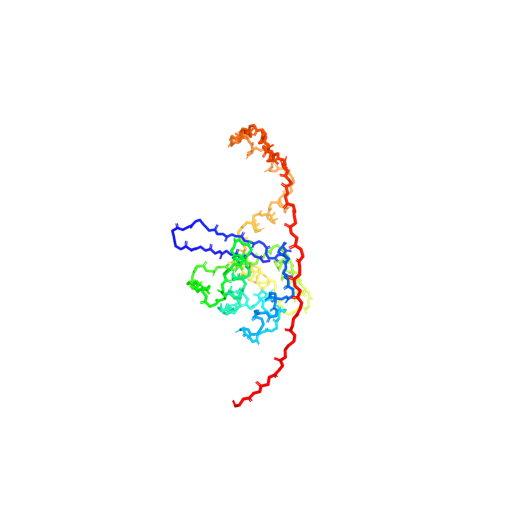 47.91 166 SER A N 1
ATOM 1242 C CA . SER A 1 166 ? -12.942 29.778 43.864 1.00 47.91 166 SER A CA 1
ATOM 1243 C C . SER A 1 166 ? -14.114 30.302 44.733 1.00 47.91 166 SER A C 1
ATOM 1245 O O . SER A 1 166 ? -14.947 31.023 44.195 1.00 47.91 166 SER A O 1
ATOM 1247 N N . PRO A 1 167 ? -14.197 30.020 46.072 1.00 56.66 167 PRO A N 1
ATOM 1248 C CA . PRO A 1 167 ? -13.156 29.490 46.982 1.00 56.66 167 PRO A CA 1
ATOM 1249 C C . PRO A 1 167 ? -13.577 28.463 48.093 1.00 56.66 167 PRO A C 1
ATOM 1251 O O . PRO A 1 167 ? -14.745 28.279 48.407 1.00 56.66 167 PRO A O 1
ATOM 1254 N N . THR A 1 168 ? -12.545 27.886 48.736 1.00 50.44 168 THR A N 1
ATOM 1255 C CA . THR A 1 168 ? -12.369 27.564 50.181 1.00 50.44 168 THR A CA 1
ATOM 1256 C C . THR A 1 168 ? -13.314 26.612 50.941 1.00 50.44 168 THR A C 1
ATOM 1258 O O . THR A 1 168 ? -1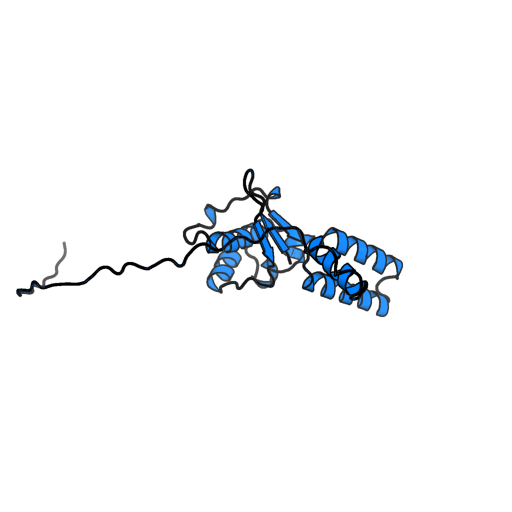4.467 26.922 51.214 1.00 50.44 168 THR A O 1
ATOM 1261 N N . GLY A 1 169 ? -12.712 25.550 51.501 1.00 38.97 169 GLY A N 1
ATOM 1262 C CA . GLY A 1 169 ? -13.213 24.841 52.686 1.00 38.97 169 GLY A CA 1
ATOM 1263 C C . GLY A 1 169 ? -12.379 23.610 53.079 1.00 38.97 169 GLY A C 1
ATOM 1264 O O . GLY A 1 169 ? -12.679 22.505 52.650 1.00 38.97 169 GLY A O 1
ATOM 1265 N N . ALA A 1 170 ? -11.341 23.790 53.901 1.00 46.88 170 ALA A N 1
ATOM 1266 C CA . ALA A 1 170 ? -10.821 22.756 54.822 1.00 46.88 170 ALA A CA 1
ATOM 1267 C C . ALA A 1 170 ? -11.451 22.997 56.220 1.00 46.88 170 ALA A C 1
ATOM 1269 O O . ALA A 1 170 ? -12.069 24.059 56.362 1.00 46.88 170 ALA A O 1
ATOM 1270 N N . PRO A 1 171 ? -11.264 22.181 57.293 1.00 66.88 171 PRO A N 1
ATOM 1271 C CA . PRO A 1 171 ? -10.543 20.900 57.516 1.00 66.88 171 PRO A CA 1
ATOM 1272 C C . PRO A 1 171 ? -11.486 19.883 58.281 1.00 66.88 171 PRO A C 1
ATOM 1274 O O . PRO A 1 171 ? -12.693 20.042 58.104 1.00 66.88 171 PRO A O 1
ATOM 1277 N N . PRO A 1 172 ? -11.095 18.894 59.146 1.00 59.50 172 PRO A N 1
ATOM 1278 C CA . PRO A 1 172 ? -9.779 18.401 59.578 1.00 59.50 172 PRO A CA 1
ATOM 1279 C C . PRO A 1 172 ? -9.567 16.858 59.673 1.00 59.50 172 PRO A C 1
ATOM 1281 O O . PRO A 1 172 ? -10.429 16.023 59.435 1.00 59.50 172 PRO A O 1
ATOM 1284 N N . THR A 1 173 ? -8.320 16.577 60.055 1.00 53.12 173 THR A N 1
ATOM 1285 C CA . THR A 1 173 ? -7.541 15.402 60.498 1.00 53.12 173 THR A CA 1
ATOM 1286 C C . THR A 1 173 ? -8.163 14.281 61.356 1.00 53.12 173 THR A C 1
ATOM 1288 O O . THR A 1 173 ? -8.985 14.557 62.228 1.00 53.12 173 THR A O 1
ATOM 1291 N N . SER A 1 174 ? -7.523 13.092 61.250 1.00 50.50 174 SER A N 1
ATOM 1292 C CA . SER A 1 174 ? -7.338 11.951 62.205 1.00 50.50 174 SER A CA 1
ATOM 1293 C C . SER A 1 174 ? -7.930 10.641 61.653 1.00 50.50 174 SER A C 1
ATOM 1295 O O . SER A 1 174 ? -9.068 10.652 61.219 1.00 50.50 174 SER A O 1
ATOM 1297 N N . GLY A 1 175 ? -7.297 9.465 61.611 1.00 42.72 175 GLY A N 1
ATOM 1298 C CA . GLY A 1 175 ? -6.025 8.912 62.093 1.00 42.72 175 GLY A CA 1
ATOM 1299 C C . GLY A 1 175 ? -5.921 7.435 61.612 1.00 42.72 175 GLY A C 1
ATOM 1300 O O . GLY A 1 175 ? -6.845 6.958 60.951 1.00 42.72 175 GLY A O 1
ATOM 1301 N N . PRO A 1 176 ? -4.820 6.706 61.878 1.00 73.00 176 PRO A N 1
ATOM 1302 C CA . PRO A 1 176 ? -4.514 5.414 61.250 1.00 73.00 176 PRO A CA 1
ATOM 1303 C C . PRO A 1 176 ? -4.954 4.206 62.092 1.00 73.00 176 PRO A C 1
ATOM 1305 O O . PRO A 1 176 ? -5.022 4.301 63.316 1.00 73.00 176 PRO A O 1
ATOM 1308 N N . SER A 1 177 ? -5.147 3.039 61.466 1.00 58.06 177 SER A N 1
ATOM 1309 C CA . SER A 1 177 ? -5.013 1.739 62.146 1.00 58.06 177 SER A CA 1
ATOM 1310 C C . SER A 1 177 ? -4.800 0.582 61.170 1.00 58.06 177 SER A C 1
ATOM 1312 O O . SER A 1 177 ? -5.627 0.282 60.314 1.00 58.06 177 SER A O 1
ATOM 1314 N N . SER A 1 178 ? -3.645 -0.051 61.347 1.00 56.16 178 SER A N 1
ATOM 1315 C CA . SER A 1 178 ? -3.237 -1.352 60.831 1.00 56.16 178 SER A CA 1
ATOM 1316 C C . SER A 1 178 ? -4.163 -2.470 61.320 1.00 56.16 178 SER A C 1
ATOM 1318 O O . SER A 1 178 ? -4.677 -2.382 62.433 1.00 56.16 178 SER A O 1
ATOM 1320 N N . SER A 1 179 ? -4.256 -3.578 60.578 1.00 55.00 179 SER A N 1
ATOM 1321 C CA . SER A 1 179 ? -3.784 -4.909 61.022 1.00 55.00 179 SER A CA 1
ATOM 1322 C C . SER A 1 179 ? -4.279 -6.030 60.105 1.00 55.00 179 SER A C 1
ATOM 1324 O O . SER A 1 179 ? -5.433 -6.073 59.692 1.00 55.00 179 SER A O 1
ATOM 1326 N N . ALA A 1 180 ? -3.357 -6.943 59.818 1.00 56.53 180 ALA A N 1
ATOM 1327 C CA . ALA A 1 180 ? -3.541 -8.207 59.123 1.00 56.53 180 ALA A CA 1
ATOM 1328 C C . ALA A 1 180 ? -4.306 -9.245 59.964 1.00 56.53 180 ALA A C 1
ATOM 1330 O O . ALA A 1 180 ? -4.147 -9.261 61.184 1.00 56.53 180 ALA A O 1
ATOM 1331 N N . SER A 1 181 ? -5.002 -10.188 59.316 1.00 57.12 181 SER A N 1
ATOM 1332 C CA . SER A 1 181 ? -4.701 -11.640 59.371 1.00 57.12 181 SER A CA 1
ATOM 1333 C C . SER A 1 181 ? -5.823 -12.510 58.766 1.00 57.12 181 SER A C 1
ATOM 1335 O O . SER A 1 181 ? -6.948 -12.029 58.635 1.00 57.12 181 SER A O 1
ATOM 1337 N N . PRO A 1 182 ? -5.510 -13.762 58.366 1.00 74.06 182 PRO A N 1
ATOM 1338 C CA . PRO A 1 182 ? -6.350 -14.622 57.532 1.00 74.06 182 PRO A CA 1
ATOM 1339 C C . PRO A 1 182 ? -7.133 -15.677 58.338 1.00 74.06 182 PRO A C 1
ATOM 1341 O O . PRO A 1 182 ? -6.870 -15.883 59.524 1.00 74.06 182 PRO A O 1
ATOM 1344 N N . ALA A 1 183 ? -8.024 -16.396 57.649 1.00 61.28 183 ALA A N 1
ATOM 1345 C CA . ALA A 1 183 ? -8.444 -17.763 57.961 1.00 61.28 183 ALA A CA 1
ATOM 1346 C C . ALA A 1 183 ? -8.784 -18.491 56.653 1.00 61.28 183 ALA A C 1
ATOM 1348 O O . ALA A 1 183 ? -9.398 -17.837 55.778 1.00 61.28 183 ALA A O 1
#

Radius of gyration: 26.97 Å; chains: 1; bounding box: 44×52×88 Å

Sequence (183 aa):
MIFTYSRQGAEPQRWDLSEVRFLSSEAEAVERTTGLEWGEVLHWRTLVDKVSPTARRGLLWILLKRSDPTLRYSACDPVLAEMDVKLGAKELAELRAEAEQALVDGKISEEGLEAGIRELESVTDPGVLAAVAAMAAGPKAGVQAVADAGAPTAGEPWTASAPTASPTGAPPTSGPSSSASPA